Protein AF-A0A9W6NI57-F1 (afdb_monomer_lite)

InterPro domains:
  IPR011990 Tetratricopeptide-like helical domain superfamily [G3DSA:1.25.40.10] (15-117)
  IPR011990 Tetratricopeptide-like helical domain superfamily [SSF48452] (20-102)

Sequence (123 aa):
MRILLILVGALSVAGCNSASLDYHLDNAYEQYNAGNCDKAMLELSQAERRSRSRSYVQPEISLLRGQCLERENLYIDAAQTYQFIIGRYPSSEYAYRARARLDTLQQLGHKVNEPAKVSAAPL

Foldseek 3Di:
DVVVVVVVVVVVVVPPLVVLLVVLQVVLVVCVVVVNLVSSLVSLVSNVVSCPVPPLCVLVSLQSNLVSCVSVVVNLVSLLSLVCSCVVVVPHPSVVVSVVVNVVCVVVVVDHDDDPDDDDDDD

Organism: NCBI:txid1806536

pLDDT: mean 87.98, std 13.47, range [57.66, 98.69]

Structure (mmCIF, N/CA/C/O backbone):
data_AF-A0A9W6NI57-F1
#
_entry.id   AF-A0A9W6NI57-F1
#
loop_
_atom_site.group_PDB
_atom_site.id
_atom_site.type_symbol
_atom_site.label_atom_id
_atom_site.label_alt_id
_atom_site.label_comp_id
_atom_site.label_asym_id
_atom_site.label_entity_id
_atom_site.label_seq_id
_atom_site.pdbx_PDB_ins_code
_atom_site.Cartn_x
_atom_site.Cartn_y
_atom_site.Cartn_z
_atom_site.occupancy
_atom_site.B_iso_or_equiv
_atom_site.auth_seq_id
_atom_site.auth_comp_id
_atom_site.auth_asym_id
_atom_site.auth_atom_id
_atom_site.pdbx_PDB_model_num
ATOM 1 N N . MET A 1 1 ? 26.868 -0.587 -40.022 1.00 59.69 1 MET A N 1
ATOM 2 C CA . MET A 1 1 ? 27.502 -0.404 -38.692 1.00 59.69 1 MET A CA 1
ATOM 3 C C . MET A 1 1 ? 26.919 0.756 -37.880 1.00 59.69 1 MET A C 1
ATOM 5 O O . MET A 1 1 ? 26.592 0.527 -36.727 1.00 59.69 1 MET A O 1
ATOM 9 N N . ARG A 1 2 ? 26.705 1.962 -38.437 1.00 73.00 2 ARG A N 1
ATOM 10 C CA . ARG A 1 2 ? 26.115 3.103 -37.691 1.00 73.00 2 ARG A CA 1
ATOM 11 C C . ARG A 1 2 ? 24.724 2.842 -37.091 1.00 73.00 2 ARG A C 1
ATOM 13 O O . ARG A 1 2 ? 24.496 3.195 -35.946 1.00 73.00 2 ARG A O 1
ATOM 20 N N . ILE A 1 3 ? 23.826 2.184 -37.828 1.00 77.94 3 ILE A N 1
ATOM 21 C CA . ILE A 1 3 ? 22.457 1.894 -37.354 1.00 77.94 3 ILE A CA 1
ATOM 22 C C . ILE A 1 3 ? 22.466 0.915 -36.167 1.00 77.94 3 ILE A C 1
ATOM 24 O O . ILE A 1 3 ? 21.721 1.104 -35.214 1.00 77.94 3 ILE A O 1
ATOM 28 N N . LEU A 1 4 ? 23.367 -0.074 -36.180 1.00 75.38 4 LEU A N 1
ATOM 29 C CA . LEU A 1 4 ? 23.563 -1.016 -35.071 1.00 75.38 4 LEU A CA 1
ATOM 30 C C . LEU A 1 4 ? 24.077 -0.313 -33.807 1.00 75.38 4 LEU A C 1
ATOM 32 O O . LEU A 1 4 ? 23.570 -0.574 -32.724 1.00 75.38 4 LEU A O 1
ATOM 36 N N . LEU A 1 5 ? 25.024 0.620 -33.945 1.00 76.62 5 LEU A N 1
ATOM 37 C CA . LEU A 1 5 ? 25.534 1.407 -32.815 1.00 76.62 5 LEU A CA 1
ATOM 38 C C . LEU A 1 5 ? 24.458 2.319 -32.202 1.00 76.62 5 LEU A C 1
ATOM 40 O O . LEU A 1 5 ? 24.385 2.447 -30.984 1.00 76.62 5 LEU A O 1
ATOM 44 N N . ILE A 1 6 ? 23.592 2.905 -33.034 1.00 79.19 6 ILE A N 1
ATOM 45 C CA . ILE A 1 6 ? 22.471 3.737 -32.572 1.00 79.19 6 ILE A CA 1
ATOM 46 C C . ILE A 1 6 ? 21.410 2.883 -31.857 1.00 79.19 6 ILE A C 1
ATOM 48 O O . ILE A 1 6 ? 20.918 3.282 -30.805 1.00 79.19 6 ILE A O 1
ATOM 52 N N . LEU A 1 7 ? 21.097 1.690 -32.375 1.00 77.94 7 LEU A N 1
ATOM 53 C CA . LEU A 1 7 ? 20.159 0.750 -31.746 1.00 77.94 7 LEU A CA 1
ATOM 54 C C . LEU A 1 7 ? 20.654 0.253 -30.383 1.00 77.94 7 LEU A C 1
ATOM 56 O O . LEU A 1 7 ? 19.886 0.245 -29.424 1.00 77.94 7 LEU A O 1
ATOM 60 N N . VAL A 1 8 ? 21.935 -0.109 -30.276 1.00 75.56 8 VAL A N 1
ATOM 61 C CA . VAL A 1 8 ? 22.538 -0.540 -29.005 1.00 75.56 8 VAL A CA 1
ATOM 62 C C . VAL A 1 8 ? 22.541 0.604 -27.986 1.00 75.56 8 VAL A C 1
ATOM 64 O O . VAL A 1 8 ? 22.133 0.394 -26.847 1.00 75.56 8 VAL A O 1
ATOM 67 N N . GLY A 1 9 ? 22.900 1.824 -28.403 1.00 74.81 9 GLY A N 1
ATOM 68 C CA . GLY A 1 9 ? 22.855 3.007 -27.536 1.00 74.81 9 GLY A CA 1
ATOM 69 C C . GLY A 1 9 ? 21.442 3.353 -27.046 1.00 74.81 9 GLY A C 1
ATOM 70 O O . GLY A 1 9 ? 21.257 3.700 -25.878 1.00 74.81 9 GLY A O 1
ATOM 71 N N . ALA A 1 10 ? 20.427 3.205 -27.902 1.00 68.25 10 ALA A N 1
ATOM 72 C CA . ALA A 1 10 ? 19.033 3.456 -27.534 1.00 68.25 10 ALA A CA 1
ATOM 73 C C . ALA A 1 10 ? 18.491 2.426 -26.522 1.00 68.25 10 ALA A C 1
ATOM 75 O O . ALA A 1 10 ? 17.767 2.794 -25.596 1.00 68.25 10 ALA A O 1
ATOM 76 N N . LEU A 1 11 ? 18.876 1.152 -26.648 1.00 66.19 11 LEU A N 1
ATOM 77 C CA . LEU A 1 11 ? 18.461 0.084 -25.730 1.00 66.19 11 LEU A CA 1
ATOM 78 C C . LEU A 1 11 ? 19.060 0.245 -24.322 1.00 66.19 11 LEU A C 1
ATOM 80 O O . LEU A 1 11 ? 18.380 -0.053 -23.340 1.00 66.19 11 LEU A O 1
ATOM 84 N N . SER A 1 12 ? 20.280 0.782 -24.195 1.00 64.12 12 SER A N 1
ATOM 85 C CA . SER A 1 12 ? 20.907 1.029 -22.885 1.00 64.12 12 SER A CA 1
ATOM 86 C C . SER A 1 12 ? 20.156 2.042 -22.012 1.00 64.12 12 SER A C 1
ATOM 88 O O . SER A 1 12 ? 20.173 1.919 -20.791 1.00 64.12 12 SER A O 1
ATOM 90 N N . VAL A 1 1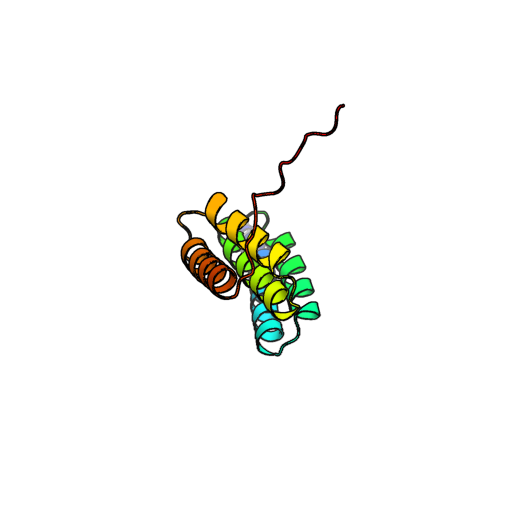3 ? 19.450 3.011 -22.605 1.00 64.38 13 VAL A N 1
ATOM 91 C CA . VAL A 1 13 ? 18.723 4.044 -21.840 1.00 64.38 13 VAL A CA 1
ATOM 92 C C . VAL A 1 13 ? 17.373 3.527 -21.324 1.00 64.38 13 VAL A C 1
ATOM 94 O O . VAL A 1 13 ? 16.910 3.945 -20.263 1.00 64.38 13 VAL A O 1
ATOM 97 N N . ALA A 1 14 ? 16.753 2.567 -22.019 1.00 61.53 14 ALA A N 1
ATOM 98 C CA . ALA A 1 14 ? 15.472 1.987 -21.608 1.00 61.53 14 ALA A CA 1
ATOM 99 C C . ALA A 1 14 ? 15.577 1.109 -20.341 1.00 61.53 14 ALA A C 1
ATOM 101 O O . ALA A 1 14 ? 14.600 0.986 -19.600 1.00 61.53 14 ALA A O 1
ATOM 102 N N . GLY A 1 15 ? 16.753 0.532 -20.062 1.00 59.53 15 GLY A N 1
ATOM 103 C CA . GLY A 1 15 ? 16.982 -0.353 -18.910 1.00 59.53 15 GLY A CA 1
ATOM 104 C C . GLY A 1 15 ? 17.154 0.356 -17.560 1.00 59.53 15 GLY A C 1
ATOM 105 O O . GLY A 1 15 ? 16.924 -0.250 -16.515 1.00 59.53 15 GLY A O 1
ATOM 106 N N . CYS A 1 16 ? 17.508 1.646 -17.544 1.00 65.12 16 CYS A N 1
ATOM 107 C CA . CYS A 1 16 ? 17.777 2.365 -16.290 1.00 65.12 16 CYS A CA 1
ATOM 108 C C . CYS A 1 16 ? 16.526 2.544 -15.412 1.00 65.12 16 CYS A C 1
ATOM 110 O O . CYS A 1 16 ? 16.625 2.612 -14.184 1.00 65.12 16 CYS A O 1
ATOM 112 N N . ASN A 1 17 ? 15.337 2.614 -16.017 1.00 68.06 17 ASN A N 1
ATOM 113 C CA . ASN A 1 17 ? 14.116 2.909 -15.268 1.00 68.06 17 ASN A CA 1
ATOM 114 C C . ASN A 1 17 ? 13.516 1.666 -14.583 1.00 68.06 17 ASN A C 1
ATOM 116 O O . ASN A 1 17 ? 12.926 1.795 -13.518 1.00 68.06 17 ASN A O 1
ATOM 120 N N . SER A 1 18 ? 13.689 0.463 -15.151 1.00 73.50 18 SER A N 1
ATOM 121 C CA . SER A 1 18 ? 13.270 -0.783 -14.487 1.00 73.50 18 SER A CA 1
ATOM 122 C C . SER A 1 18 ? 14.211 -1.169 -13.357 1.00 73.50 18 SER A C 1
ATOM 124 O O . SER A 1 18 ? 13.745 -1.400 -12.252 1.00 73.50 18 SER A O 1
ATOM 126 N N . ALA A 1 19 ? 15.526 -1.125 -13.595 1.00 78.88 19 ALA A N 1
ATOM 127 C CA . ALA A 1 19 ? 16.514 -1.492 -12.581 1.00 78.88 19 ALA A CA 1
ATOM 128 C C . ALA A 1 19 ? 16.405 -0.627 -11.314 1.00 78.88 19 ALA A C 1
ATOM 130 O O . ALA A 1 19 ? 16.577 -1.116 -10.203 1.00 78.88 19 ALA A O 1
ATOM 131 N N . SER A 1 20 ? 16.086 0.663 -11.472 1.00 85.75 20 SER A N 1
ATOM 132 C CA . SER A 1 20 ? 15.882 1.551 -10.325 1.00 85.75 20 SER A CA 1
ATOM 133 C C . SER A 1 20 ? 14.548 1.331 -9.609 1.00 85.75 20 SER A C 1
ATOM 135 O O . SER A 1 20 ? 14.485 1.549 -8.404 1.00 85.75 20 SER A O 1
ATOM 137 N N . LEU A 1 21 ? 13.489 0.904 -10.306 1.00 89.06 21 LEU A N 1
ATOM 138 C CA . LEU A 1 21 ? 12.235 0.505 -9.661 1.00 89.06 21 LEU A CA 1
ATOM 139 C C . LEU A 1 21 ? 12.446 -0.742 -8.806 1.00 89.06 21 LEU A C 1
ATOM 141 O O . LEU A 1 21 ? 12.093 -0.713 -7.630 1.00 89.06 21 LEU A O 1
ATOM 145 N N . ASP A 1 22 ? 13.036 -1.784 -9.395 1.00 91.19 22 ASP A N 1
ATOM 146 C CA . ASP A 1 22 ? 13.240 -3.077 -8.737 1.00 91.19 22 ASP A CA 1
ATOM 147 C C . ASP A 1 22 ? 14.113 -2.895 -7.485 1.00 91.19 22 ASP A C 1
ATOM 149 O O . ASP A 1 22 ? 13.718 -3.301 -6.400 1.00 91.19 22 ASP A O 1
ATOM 153 N N . TYR A 1 23 ? 15.203 -2.122 -7.590 1.00 94.00 23 TYR A N 1
ATOM 154 C CA . TYR A 1 23 ? 16.055 -1.762 -6.449 1.00 94.00 23 TYR A CA 1
ATOM 155 C C . TYR A 1 23 ? 15.282 -1.141 -5.273 1.00 94.00 23 TYR A C 1
ATOM 157 O O . TYR A 1 23 ? 15.467 -1.530 -4.121 1.00 94.00 23 TYR A O 1
ATOM 165 N N . HIS A 1 24 ? 14.427 -0.151 -5.547 1.00 96.69 24 HIS A N 1
ATOM 166 C CA . HIS A 1 24 ? 13.668 0.520 -4.490 1.00 96.69 24 HIS A CA 1
ATOM 167 C C . HIS A 1 24 ? 12.592 -0.397 -3.897 1.00 96.69 24 HIS A C 1
ATOM 169 O O . HIS A 1 24 ? 12.306 -0.315 -2.706 1.00 96.69 24 HIS A O 1
ATOM 175 N N . LEU A 1 25 ? 11.997 -1.277 -4.701 1.00 96.25 25 LEU A N 1
ATOM 176 C CA . LEU A 1 25 ? 11.009 -2.228 -4.210 1.00 96.25 25 LEU A CA 1
ATOM 177 C C . LEU A 1 25 ? 11.654 -3.323 -3.346 1.00 96.25 25 LEU A C 1
ATOM 179 O O . LEU A 1 25 ? 11.148 -3.613 -2.262 1.00 96.25 25 LEU A O 1
ATOM 183 N N . ASP A 1 26 ? 12.802 -3.853 -3.764 1.00 97.38 26 ASP A N 1
ATOM 184 C CA . ASP A 1 26 ? 13.572 -4.838 -3.000 1.00 97.38 26 ASP A CA 1
ATOM 185 C C . ASP A 1 26 ? 14.032 -4.254 -1.659 1.00 97.38 26 ASP A C 1
ATOM 187 O O . ASP A 1 26 ? 13.775 -4.839 -0.604 1.00 97.38 26 ASP A O 1
ATOM 191 N N . ASN A 1 27 ? 14.610 -3.046 -1.663 1.00 98.31 27 ASN A N 1
ATOM 192 C CA . ASN A 1 27 ? 15.013 -2.392 -0.417 1.00 98.31 27 ASN A CA 1
ATOM 193 C C . ASN A 1 27 ? 13.798 -2.076 0.472 1.00 98.31 27 ASN A C 1
ATOM 195 O O . ASN A 1 27 ? 13.882 -2.191 1.692 1.00 98.31 27 ASN A O 1
ATOM 199 N N . ALA A 1 28 ? 12.636 -1.733 -0.097 1.00 98.44 28 ALA A N 1
ATOM 200 C CA . ALA A 1 28 ? 11.421 -1.563 0.699 1.00 98.44 28 ALA A CA 1
ATOM 201 C C . ALA A 1 28 ? 11.043 -2.847 1.457 1.00 98.44 28 ALA A C 1
ATOM 203 O O . ALA A 1 28 ? 10.726 -2.777 2.648 1.00 98.44 28 ALA A O 1
ATOM 204 N N . TYR A 1 29 ? 11.121 -4.011 0.805 1.00 98.38 29 TYR A N 1
ATOM 205 C CA . TYR A 1 29 ? 10.902 -5.301 1.460 1.00 98.38 29 TYR A CA 1
ATOM 206 C C . TYR A 1 29 ? 11.961 -5.605 2.517 1.00 98.38 29 TYR A C 1
ATOM 208 O O . TYR A 1 29 ? 11.608 -6.046 3.610 1.00 98.38 29 TYR A O 1
ATOM 216 N N . GLU A 1 30 ? 13.240 -5.342 2.244 1.00 98.56 30 GLU A N 1
ATOM 217 C CA . GLU A 1 30 ? 14.311 -5.514 3.231 1.00 98.56 30 GLU A CA 1
ATOM 218 C C . GLU A 1 30 ? 14.064 -4.667 4.486 1.00 98.56 30 GLU A C 1
ATOM 220 O O . GLU A 1 30 ? 14.104 -5.183 5.606 1.00 98.56 30 GLU A O 1
ATOM 225 N N . GLN A 1 31 ? 13.734 -3.383 4.316 1.00 98.69 31 GLN A N 1
ATOM 226 C CA . GLN A 1 31 ? 13.440 -2.487 5.435 1.00 98.69 31 GLN A CA 1
ATOM 227 C C . GLN A 1 31 ? 12.172 -2.904 6.185 1.00 98.69 31 GLN A C 1
ATOM 229 O O . GLN A 1 31 ? 12.162 -2.894 7.418 1.00 98.69 31 GLN A O 1
ATOM 234 N N . TYR A 1 32 ? 11.125 -3.327 5.471 1.00 98.56 32 TYR A N 1
ATOM 235 C CA . TYR A 1 32 ? 9.928 -3.886 6.092 1.00 98.56 32 TYR A CA 1
ATOM 236 C C . TYR A 1 32 ? 10.263 -5.137 6.909 1.00 98.56 32 TYR A C 1
ATOM 238 O O . TYR A 1 32 ? 9.859 -5.241 8.064 1.00 98.56 32 TYR A O 1
ATOM 246 N N . ASN A 1 33 ? 11.042 -6.073 6.376 1.00 98.25 33 ASN A N 1
ATOM 247 C CA . ASN A 1 33 ? 11.436 -7.279 7.106 1.00 98.25 33 ASN A CA 1
ATOM 248 C C . ASN A 1 33 ? 12.295 -6.949 8.337 1.00 98.25 33 ASN A C 1
ATOM 250 O O . ASN A 1 33 ? 12.173 -7.611 9.365 1.00 98.25 33 ASN A O 1
ATOM 254 N N . ALA A 1 34 ? 13.093 -5.882 8.268 1.00 98.19 34 ALA A N 1
ATOM 255 C CA . ALA A 1 34 ? 13.904 -5.388 9.377 1.00 98.19 34 ALA A CA 1
ATOM 256 C C . ALA A 1 34 ? 13.119 -4.614 10.456 1.00 98.19 34 ALA A C 1
ATOM 258 O O . ALA A 1 34 ? 13.716 -4.200 11.446 1.00 98.19 34 ALA A O 1
ATOM 259 N N . GLY A 1 35 ? 11.812 -4.380 10.290 1.00 97.81 35 GLY A N 1
ATOM 260 C CA . GLY A 1 35 ? 11.031 -3.586 11.250 1.00 97.81 35 GLY A CA 1
ATOM 261 C C . GLY A 1 35 ? 10.940 -2.091 10.930 1.00 97.81 35 GLY A C 1
ATOM 262 O O . GLY A 1 35 ? 10.165 -1.387 11.569 1.00 97.81 35 GLY A O 1
ATOM 263 N N . ASN A 1 36 ? 11.684 -1.602 9.937 1.00 98.31 36 ASN A N 1
ATOM 264 C CA . ASN A 1 36 ? 11.900 -0.176 9.688 1.00 98.31 36 ASN A CA 1
ATOM 265 C C . ASN A 1 36 ? 10.863 0.399 8.713 1.00 98.31 36 ASN A C 1
ATOM 267 O O . ASN A 1 36 ? 11.175 0.673 7.549 1.00 98.31 36 ASN A O 1
ATOM 271 N N . CYS A 1 37 ? 9.633 0.601 9.184 1.00 98.38 37 CYS A N 1
ATOM 272 C CA . CYS A 1 37 ? 8.539 1.107 8.352 1.00 98.38 37 CYS A CA 1
ATOM 273 C C . CYS A 1 37 ? 8.801 2.512 7.779 1.00 98.38 37 CYS A C 1
ATOM 275 O O . CYS A 1 37 ? 8.524 2.719 6.600 1.00 98.38 37 CYS A O 1
ATOM 277 N N . ASP A 1 38 ? 9.472 3.410 8.508 1.00 97.75 38 ASP A N 1
ATOM 278 C CA . ASP A 1 38 ? 9.879 4.730 7.991 1.00 97.75 38 ASP A CA 1
ATOM 279 C C . ASP A 1 38 ? 10.725 4.630 6.711 1.00 97.75 38 ASP A C 1
ATOM 281 O O . ASP A 1 38 ? 10.471 5.295 5.701 1.00 97.75 38 ASP A O 1
ATOM 285 N N . LYS A 1 39 ? 11.740 3.756 6.733 1.00 98.31 39 LYS A N 1
ATOM 286 C CA . LYS A 1 39 ? 12.626 3.546 5.583 1.00 98.31 39 LYS A CA 1
ATOM 287 C C . LYS A 1 39 ? 11.903 2.805 4.466 1.00 98.31 39 LYS A C 1
ATOM 289 O O . LYS A 1 39 ? 12.031 3.199 3.312 1.00 98.31 39 LYS A O 1
ATOM 294 N N . ALA A 1 40 ? 11.100 1.792 4.796 1.00 98.56 40 ALA A N 1
ATOM 295 C CA . ALA A 1 40 ? 10.288 1.086 3.809 1.00 98.56 40 ALA A CA 1
ATOM 296 C C . ALA A 1 40 ? 9.346 2.051 3.069 1.00 98.56 40 ALA A C 1
ATOM 298 O O . ALA A 1 40 ? 9.263 2.023 1.846 1.00 98.56 40 ALA A O 1
ATOM 299 N N . MET A 1 41 ? 8.699 2.975 3.783 1.00 97.88 41 MET A N 1
ATOM 300 C CA . MET A 1 41 ? 7.807 3.982 3.201 1.00 97.88 41 MET A CA 1
ATOM 301 C C . MET A 1 41 ? 8.538 4.969 2.285 1.00 97.88 41 MET A C 1
ATOM 303 O O . MET A 1 41 ? 7.990 5.375 1.249 1.00 97.88 41 MET A O 1
ATOM 307 N N . LEU A 1 42 ? 9.777 5.339 2.625 1.00 98.00 42 LEU A N 1
ATOM 308 C CA . LEU A 1 42 ? 10.631 6.155 1.763 1.00 98.00 42 LEU A CA 1
ATOM 309 C C . LEU A 1 42 ? 10.963 5.425 0.454 1.00 98.00 42 LEU A C 1
ATOM 311 O O . LEU A 1 42 ? 10.795 5.997 -0.626 1.00 98.00 42 LEU A O 1
ATOM 315 N N . GLU A 1 43 ? 11.382 4.166 0.548 1.00 98.25 43 GLU A N 1
ATOM 316 C CA . GLU A 1 43 ? 11.711 3.325 -0.606 1.00 98.25 43 GLU A CA 1
ATOM 317 C C . GLU A 1 43 ? 10.485 3.063 -1.493 1.00 98.25 43 GLU A C 1
ATOM 319 O O . GLU A 1 43 ? 10.533 3.279 -2.705 1.00 98.25 43 GLU A O 1
ATOM 324 N N . LEU A 1 44 ? 9.328 2.763 -0.895 1.00 97.44 44 LEU A N 1
ATOM 325 C CA . LEU A 1 44 ? 8.054 2.638 -1.610 1.00 97.44 44 LEU A CA 1
ATOM 326 C C . LEU A 1 44 ? 7.685 3.916 -2.364 1.00 97.44 44 LEU A C 1
ATOM 328 O O . LEU A 1 44 ? 7.231 3.861 -3.504 1.00 97.44 44 LEU A O 1
ATOM 332 N N . SER A 1 45 ? 7.924 5.086 -1.769 1.00 95.50 45 SER A N 1
ATOM 333 C CA . SER A 1 45 ? 7.675 6.370 -2.434 1.00 95.50 45 SER A CA 1
ATOM 334 C C . SER A 1 45 ? 8.606 6.592 -3.633 1.00 95.50 45 SER A C 1
ATOM 336 O O . SER A 1 45 ? 8.222 7.234 -4.616 1.00 95.50 45 SER A O 1
ATOM 338 N N . GLN A 1 46 ? 9.834 6.068 -3.580 1.00 95.62 46 GLN A N 1
ATOM 339 C CA . GLN A 1 46 ? 10.767 6.092 -4.706 1.00 95.62 46 GLN A CA 1
ATOM 340 C C . GLN A 1 46 ? 10.362 5.114 -5.814 1.00 95.62 46 GLN A C 1
ATOM 342 O O . GLN A 1 46 ? 10.421 5.492 -6.992 1.00 95.62 46 GLN A O 1
ATOM 347 N N . ALA A 1 47 ? 9.931 3.904 -5.450 1.00 94.75 47 ALA A N 1
ATOM 348 C CA . ALA A 1 47 ? 9.418 2.900 -6.377 1.00 94.75 47 ALA A CA 1
ATOM 349 C C . ALA A 1 47 ? 8.156 3.409 -7.093 1.00 94.75 47 ALA A C 1
ATOM 351 O O . ALA A 1 47 ? 8.085 3.392 -8.321 1.00 94.75 47 ALA A O 1
ATOM 352 N N . GLU A 1 48 ? 7.210 3.990 -6.351 1.00 92.94 48 GLU A N 1
ATOM 353 C CA . GLU A 1 48 ? 5.954 4.525 -6.883 1.00 92.94 48 GLU A CA 1
ATOM 354 C C . GLU A 1 48 ? 6.190 5.603 -7.950 1.00 92.94 48 GLU A C 1
ATOM 356 O O . GLU A 1 48 ? 5.630 5.535 -9.048 1.00 92.94 48 GLU A O 1
ATOM 361 N N . ARG A 1 49 ? 7.105 6.551 -7.694 1.00 90.44 49 ARG A N 1
ATOM 362 C CA . ARG A 1 49 ? 7.484 7.587 -8.674 1.00 90.44 49 ARG A CA 1
ATOM 363 C C . ARG A 1 49 ? 8.010 7.007 -9.988 1.00 90.44 49 ARG A C 1
ATOM 365 O O . ARG A 1 49 ? 7.748 7.583 -11.044 1.00 90.44 49 ARG A O 1
ATOM 372 N N . ARG A 1 50 ? 8.728 5.885 -9.927 1.00 86.88 50 ARG A N 1
ATOM 373 C CA . ARG A 1 50 ? 9.319 5.200 -11.090 1.00 86.88 50 ARG A CA 1
ATOM 374 C C . ARG A 1 50 ? 8.344 4.228 -11.757 1.00 86.88 50 ARG A C 1
ATOM 376 O O . ARG A 1 50 ? 8.464 3.961 -12.948 1.00 86.88 50 ARG A O 1
ATOM 383 N N . SER A 1 51 ? 7.324 3.777 -11.027 1.00 83.06 51 SER A N 1
ATOM 384 C CA . SER A 1 51 ? 6.284 2.855 -11.497 1.00 83.06 51 SER A CA 1
ATOM 385 C C . SER A 1 51 ? 5.169 3.513 -12.317 1.00 83.06 51 SER A C 1
ATOM 387 O O . SER A 1 51 ? 4.250 2.824 -12.750 1.00 83.06 51 SER A O 1
ATOM 389 N N . ARG A 1 52 ? 5.223 4.829 -12.579 1.00 77.12 52 ARG A N 1
ATOM 390 C CA . ARG A 1 52 ? 4.130 5.577 -13.239 1.00 77.12 52 ARG A CA 1
ATOM 391 C C . ARG A 1 52 ? 3.670 4.992 -14.582 1.00 77.12 52 ARG A C 1
ATOM 393 O O . ARG A 1 52 ? 2.503 5.133 -14.926 1.00 77.12 52 ARG A O 1
ATOM 400 N N . SER A 1 53 ? 4.551 4.326 -15.331 1.00 72.44 53 SER A N 1
ATOM 401 C CA . SER A 1 53 ? 4.207 3.631 -16.585 1.00 72.44 53 SER A CA 1
ATOM 402 C C . SER A 1 53 ? 3.819 2.154 -16.405 1.00 72.44 53 SER A C 1
ATOM 404 O O . SER A 1 53 ? 3.436 1.495 -17.368 1.00 72.44 53 SER A O 1
ATOM 406 N N . ARG A 1 54 ? 3.907 1.617 -15.183 1.00 81.06 54 ARG A N 1
ATOM 407 C CA . ARG A 1 54 ? 3.747 0.203 -14.816 1.00 81.06 54 ARG A CA 1
ATOM 408 C C . ARG A 1 54 ?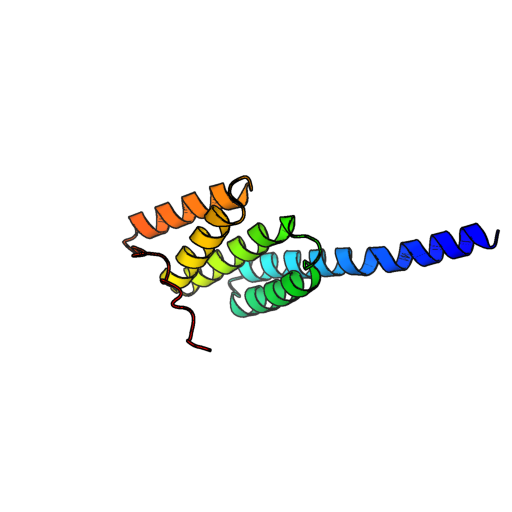 2.677 0.043 -13.741 1.00 81.06 54 ARG A C 1
ATOM 410 O O . ARG A 1 54 ? 2.951 -0.313 -12.598 1.00 81.06 54 ARG A O 1
ATOM 417 N N . SER A 1 55 ? 1.423 0.252 -14.137 1.00 80.75 55 SER A N 1
ATOM 418 C CA . SER A 1 55 ? 0.276 0.153 -13.223 1.00 80.75 55 SER A CA 1
ATOM 419 C C . SER A 1 55 ? 0.134 -1.216 -12.539 1.00 80.75 55 SER A C 1
ATOM 421 O O . SER A 1 55 ? -0.552 -1.297 -11.525 1.00 80.75 55 SER A O 1
ATOM 423 N N . TYR A 1 56 ? 0.748 -2.278 -13.071 1.00 87.25 56 TYR A N 1
ATOM 424 C CA . TYR A 1 56 ? 0.676 -3.624 -12.499 1.00 87.25 56 TYR A CA 1
ATOM 425 C C . TYR A 1 56 ? 1.490 -3.791 -11.202 1.00 87.25 56 TYR A C 1
ATOM 427 O O . TYR A 1 56 ? 1.185 -4.697 -10.435 1.00 87.25 56 TYR A O 1
ATOM 435 N N . VAL A 1 57 ? 2.478 -2.922 -10.935 1.00 93.25 57 VAL A N 1
ATOM 436 C CA . VAL A 1 57 ? 3.303 -2.951 -9.704 1.00 93.25 57 VAL A CA 1
ATOM 437 C C . VAL A 1 57 ? 2.639 -2.183 -8.556 1.00 93.25 57 VAL A C 1
ATOM 439 O O . VAL A 1 57 ? 2.836 -2.491 -7.386 1.00 93.25 57 VAL A O 1
ATOM 442 N N . GLN A 1 58 ? 1.791 -1.200 -8.866 1.00 95.38 58 GLN A N 1
ATOM 443 C CA . GLN A 1 58 ? 1.093 -0.405 -7.852 1.00 95.38 58 GLN A CA 1
ATOM 444 C C . GLN A 1 58 ? 0.350 -1.205 -6.765 1.00 95.38 58 GLN A C 1
ATOM 446 O O . GLN A 1 58 ? 0.425 -0.786 -5.607 1.00 95.38 58 GLN A O 1
ATOM 451 N N . PRO A 1 59 ? -0.360 -2.316 -7.050 1.00 97.06 59 PRO A N 1
ATOM 452 C CA . PRO A 1 59 ? -0.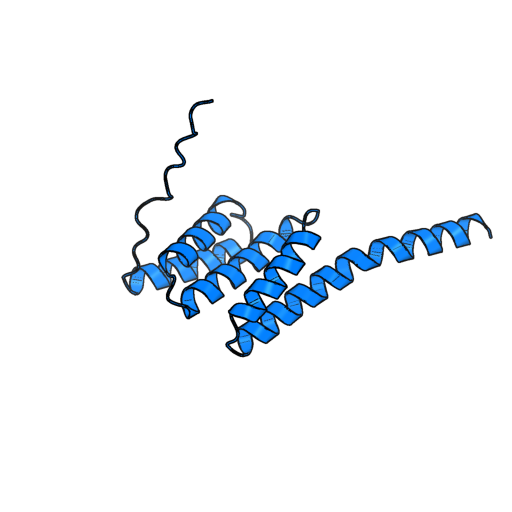995 -3.092 -5.988 1.00 97.06 59 PRO A CA 1
ATOM 453 C C . PRO A 1 59 ? 0.004 -3.722 -5.000 1.00 97.06 59 PRO A C 1
ATOM 455 O O . PRO A 1 59 ? -0.324 -3.839 -3.823 1.00 97.06 59 PRO A O 1
ATOM 458 N N . GLU A 1 60 ? 1.222 -4.057 -5.435 1.00 97.56 60 GLU A N 1
ATOM 459 C CA . GLU A 1 60 ? 2.296 -4.541 -4.559 1.00 97.56 60 GLU A CA 1
ATOM 460 C C . GLU A 1 60 ? 2.797 -3.451 -3.614 1.00 97.56 60 GLU A C 1
ATOM 462 O O . GLU A 1 60 ? 2.799 -3.626 -2.395 1.00 97.56 60 GLU A O 1
ATOM 467 N N . ILE A 1 61 ? 3.144 -2.295 -4.187 1.00 97.69 61 ILE A N 1
ATOM 468 C CA . ILE A 1 61 ? 3.580 -1.105 -3.447 1.00 97.69 61 ILE A CA 1
ATOM 469 C C . ILE A 1 61 ? 2.519 -0.719 -2.412 1.00 97.69 61 ILE A C 1
ATOM 471 O O . ILE A 1 61 ? 2.833 -0.447 -1.253 1.00 97.69 61 ILE A O 1
ATOM 475 N N . SER A 1 62 ? 1.249 -0.731 -2.823 1.00 97.81 62 SER A N 1
ATOM 476 C CA . SER A 1 62 ? 0.119 -0.417 -1.949 1.00 97.81 62 SER A CA 1
ATOM 477 C C . SER A 1 62 ? -0.046 -1.456 -0.838 1.00 97.81 62 SER A C 1
ATOM 479 O O . SER A 1 62 ? -0.320 -1.081 0.299 1.00 97.81 62 SER A O 1
ATOM 481 N N . LEU A 1 63 ? 0.135 -2.752 -1.125 1.00 98.56 63 LEU A N 1
ATOM 482 C CA . LEU A 1 63 ? 0.015 -3.795 -0.105 1.00 98.56 63 LEU A CA 1
ATOM 483 C C . LEU A 1 63 ? 1.088 -3.620 0.973 1.00 98.56 63 LEU A C 1
ATOM 485 O O . LEU A 1 63 ? 0.747 -3.595 2.155 1.00 98.56 63 LEU A O 1
ATOM 489 N N . LEU A 1 64 ? 2.354 -3.448 0.578 1.00 98.62 64 LEU A N 1
ATOM 490 C CA . LEU A 1 64 ? 3.454 -3.275 1.530 1.00 98.62 64 LEU A CA 1
ATOM 491 C C . LEU A 1 64 ? 3.288 -1.986 2.351 1.00 98.62 64 LEU A C 1
ATOM 493 O O . LEU A 1 64 ? 3.517 -1.987 3.560 1.00 98.62 64 LEU A O 1
ATOM 497 N N . ARG A 1 65 ? 2.788 -0.909 1.726 1.00 98.56 65 ARG A N 1
ATOM 498 C CA . ARG A 1 65 ? 2.398 0.332 2.415 1.00 98.56 65 ARG A CA 1
ATOM 499 C C . ARG A 1 65 ? 1.343 0.067 3.494 1.00 98.56 65 ARG A C 1
ATOM 501 O O . ARG A 1 65 ? 1.523 0.491 4.631 1.00 98.56 65 ARG A O 1
ATOM 508 N N . GLY A 1 66 ? 0.281 -0.668 3.159 1.00 98.25 66 GLY A N 1
ATOM 509 C CA . GLY A 1 66 ? -0.747 -1.079 4.119 1.00 98.25 66 GLY A CA 1
ATOM 510 C C . GLY A 1 66 ? -0.175 -1.891 5.284 1.00 98.25 66 GLY A C 1
ATOM 511 O O . GLY A 1 66 ? -0.513 -1.641 6.436 1.00 98.25 66 GLY A O 1
ATOM 512 N N . GLN A 1 67 ? 0.758 -2.804 5.009 1.00 98.44 67 GLN A N 1
ATOM 513 C CA . GLN A 1 67 ? 1.392 -3.625 6.042 1.00 98.44 67 GLN A CA 1
ATOM 514 C C . GLN A 1 67 ? 2.293 -2.815 6.986 1.00 98.44 67 GLN A C 1
ATOM 516 O O . GLN A 1 67 ? 2.376 -3.150 8.170 1.00 98.44 67 GLN A O 1
ATOM 521 N N . CYS A 1 68 ? 2.960 -1.764 6.495 1.0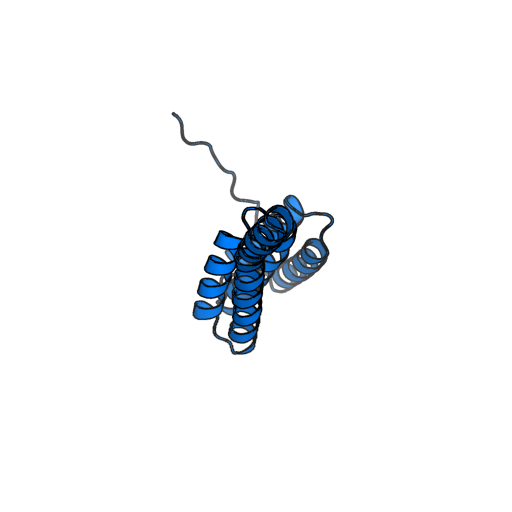0 98.56 68 CYS A N 1
ATOM 522 C CA . CYS A 1 68 ? 3.662 -0.806 7.354 1.00 98.56 68 CYS A CA 1
ATOM 523 C C . CYS A 1 68 ? 2.684 -0.076 8.280 1.00 98.56 68 CYS A C 1
ATOM 525 O O . CYS A 1 68 ? 2.898 -0.056 9.489 1.00 98.56 68 CYS A O 1
ATOM 527 N N . LEU A 1 69 ? 1.578 0.436 7.728 1.00 98.12 69 LEU A N 1
ATOM 528 C CA . LEU A 1 69 ? 0.540 1.124 8.501 1.00 98.12 69 LEU A CA 1
ATOM 529 C C . LEU A 1 69 ? -0.031 0.223 9.607 1.00 98.12 69 LEU A C 1
ATOM 531 O O . LEU A 1 69 ? -0.189 0.665 10.741 1.00 98.12 69 LEU A O 1
ATOM 535 N N . GLU A 1 70 ? -0.273 -1.062 9.326 1.00 97.12 70 GLU A N 1
ATOM 536 C CA . GLU A 1 70 ? -0.695 -2.014 10.362 1.00 97.12 70 GLU A CA 1
ATOM 537 C C . GLU A 1 70 ? 0.331 -2.157 11.490 1.00 97.12 70 GLU A C 1
ATOM 539 O O . GLU A 1 70 ? -0.045 -2.190 12.660 1.00 97.12 70 GLU A O 1
ATOM 544 N N . ARG A 1 71 ? 1.627 -2.225 11.162 1.00 97.12 71 ARG A N 1
ATOM 545 C CA . ARG A 1 71 ? 2.692 -2.351 12.168 1.00 97.12 71 ARG A CA 1
ATOM 546 C C . ARG A 1 71 ? 2.808 -1.109 13.051 1.00 97.12 71 ARG A C 1
ATOM 548 O O . ARG A 1 71 ? 3.147 -1.219 14.226 1.00 97.12 71 ARG A O 1
ATOM 555 N N . GLU A 1 72 ? 2.489 0.050 12.495 1.00 97.06 72 GLU A N 1
ATOM 556 C CA . GLU A 1 72 ? 2.441 1.331 13.199 1.00 97.06 72 GLU A CA 1
ATOM 557 C C . GLU A 1 72 ? 1.118 1.548 13.958 1.00 97.06 72 GLU A C 1
ATOM 559 O O . GLU A 1 72 ? 0.936 2.584 14.591 1.00 97.06 72 GLU A O 1
ATOM 564 N N . ASN A 1 73 ? 0.212 0.560 13.967 1.00 96.19 73 ASN A N 1
ATOM 565 C CA . ASN A 1 73 ? -1.134 0.628 14.554 1.00 96.19 73 ASN A CA 1
ATOM 566 C C . ASN A 1 73 ? -2.084 1.629 13.866 1.00 96.19 73 ASN A C 1
ATOM 568 O O . ASN A 1 73 ? -3.124 1.996 14.419 1.00 96.19 73 ASN A O 1
ATOM 572 N N . LEU A 1 74 ? -1.777 2.039 12.635 1.00 96.31 74 LEU A N 1
ATOM 573 C CA . LEU A 1 74 ? -2.608 2.901 11.792 1.00 96.31 74 LEU A CA 1
ATOM 574 C C . LEU A 1 74 ? -3.626 2.057 11.009 1.00 96.31 74 LEU A C 1
ATOM 576 O O . LEU A 1 74 ? -3.655 2.016 9.779 1.00 96.31 74 LEU A O 1
ATOM 580 N N . TYR A 1 75 ? -4.467 1.328 11.745 1.00 95.62 75 TYR A N 1
ATOM 581 C CA . TYR A 1 75 ? -5.329 0.281 11.188 1.00 95.62 75 TYR A CA 1
ATOM 582 C C . TYR A 1 75 ? -6.391 0.792 10.207 1.00 95.62 75 TYR A C 1
ATOM 584 O O . TYR A 1 75 ? -6.741 0.089 9.258 1.00 95.62 75 TYR A O 1
ATOM 592 N N . ILE A 1 76 ? -6.899 2.011 10.412 1.00 93.19 76 ILE A N 1
ATOM 593 C CA . ILE A 1 76 ? -7.897 2.611 9.516 1.00 93.19 76 ILE A CA 1
ATOM 594 C C . ILE A 1 76 ? -7.264 2.940 8.161 1.00 93.19 76 ILE A C 1
ATOM 596 O O . ILE A 1 76 ? -7.820 2.570 7.127 1.00 93.19 76 ILE A O 1
ATOM 600 N N . ASP A 1 77 ? -6.075 3.543 8.165 1.00 95.06 77 ASP A N 1
ATOM 601 C CA . ASP A 1 77 ? -5.337 3.880 6.944 1.00 95.06 77 ASP A CA 1
ATOM 602 C C . ASP A 1 77 ? -4.890 2.614 6.198 1.00 95.06 77 ASP A C 1
ATOM 604 O O . ASP A 1 77 ? -5.000 2.524 4.970 1.00 95.06 77 ASP A O 1
ATOM 608 N N . ALA A 1 78 ? -4.447 1.589 6.937 1.00 97.56 78 ALA A N 1
ATOM 609 C CA . ALA A 1 78 ? -4.108 0.287 6.369 1.00 97.56 78 ALA A CA 1
ATOM 610 C C . ALA A 1 78 ? -5.303 -0.337 5.637 1.00 97.56 78 ALA A C 1
ATOM 612 O O . ALA A 1 78 ? -5.208 -0.747 4.480 1.00 97.56 78 ALA A O 1
ATOM 613 N N . ALA A 1 79 ? -6.464 -0.361 6.283 1.00 96.56 79 ALA A N 1
ATOM 614 C CA . ALA A 1 79 ? -7.667 -0.920 5.695 1.00 96.56 79 ALA A CA 1
ATOM 615 C C . ALA A 1 79 ? -8.205 -0.106 4.511 1.00 96.56 79 ALA A C 1
ATOM 617 O O . ALA A 1 79 ? -8.661 -0.703 3.536 1.00 96.56 79 ALA A O 1
ATOM 618 N N . GLN A 1 80 ? -8.114 1.227 4.540 1.00 95.38 80 GLN A N 1
ATOM 619 C CA . GLN A 1 80 ? -8.408 2.057 3.366 1.00 95.38 80 GLN A CA 1
ATOM 620 C C . GLN A 1 80 ? -7.472 1.718 2.200 1.00 95.38 80 GLN A C 1
ATOM 622 O O . GLN A 1 80 ? -7.922 1.578 1.061 1.00 95.38 80 GLN A O 1
ATOM 627 N N . THR A 1 81 ? -6.188 1.496 2.486 1.00 97.19 81 THR A N 1
ATOM 628 C CA . THR A 1 81 ? -5.207 1.050 1.489 1.00 97.19 81 THR A CA 1
ATOM 629 C C . THR A 1 81 ? -5.601 -0.306 0.894 1.00 97.19 81 THR A C 1
ATOM 631 O O . THR A 1 81 ? -5.574 -0.486 -0.323 1.00 97.19 81 THR A O 1
ATOM 634 N N . TYR A 1 82 ? -6.061 -1.253 1.714 1.00 97.88 82 TYR A N 1
ATOM 635 C CA . TYR A 1 82 ? -6.545 -2.551 1.234 1.00 97.88 82 TYR A CA 1
ATOM 636 C C . TYR A 1 82 ? -7.822 -2.452 0.403 1.00 97.88 82 TYR A C 1
ATOM 638 O O . TYR A 1 82 ? -7.921 -3.092 -0.646 1.00 97.88 82 TYR A O 1
ATOM 646 N N . GLN A 1 83 ? -8.773 -1.611 0.808 1.00 96.62 83 GLN A N 1
ATOM 647 C CA . GLN A 1 83 ? -9.975 -1.334 0.022 1.00 96.62 83 GLN A CA 1
ATOM 648 C C . GLN A 1 83 ? -9.629 -0.713 -1.335 1.00 96.62 83 GLN A C 1
ATOM 650 O O . GLN A 1 83 ? -10.199 -1.116 -2.350 1.00 96.62 83 GLN A O 1
ATOM 655 N N . PHE A 1 84 ? -8.659 0.205 -1.377 1.00 96.19 84 PHE A N 1
ATOM 656 C CA . PHE A 1 84 ? -8.145 0.761 -2.626 1.00 96.19 84 PHE A CA 1
ATOM 657 C C . PHE A 1 84 ? -7.601 -0.335 -3.551 1.00 96.19 84 PHE A C 1
ATOM 659 O O . PHE A 1 84 ? -7.966 -0.365 -4.726 1.00 96.19 84 PHE A O 1
ATOM 666 N N . ILE A 1 85 ? -6.794 -1.272 -3.038 1.00 97.50 85 ILE A N 1
ATOM 667 C CA . ILE A 1 85 ? -6.255 -2.380 -3.845 1.00 97.50 85 ILE A CA 1
ATOM 668 C C . ILE A 1 85 ? -7.388 -3.243 -4.406 1.00 97.50 85 ILE A C 1
ATOM 670 O O . ILE A 1 85 ? -7.400 -3.539 -5.600 1.00 97.50 85 ILE A O 1
ATOM 674 N N . ILE A 1 86 ? -8.359 -3.610 -3.565 1.00 97.38 86 ILE A N 1
ATOM 675 C CA . ILE A 1 86 ? -9.501 -4.443 -3.963 1.00 97.38 86 ILE A CA 1
ATOM 676 C C . ILE A 1 86 ? -10.349 -3.742 -5.031 1.00 97.38 86 ILE A C 1
ATOM 678 O O . ILE A 1 86 ? -10.749 -4.377 -6.004 1.00 97.38 86 ILE A O 1
ATOM 682 N N . GLY A 1 87 ? -10.619 -2.445 -4.867 1.00 96.44 87 GLY A N 1
ATOM 683 C CA . GLY A 1 87 ? -11.438 -1.679 -5.804 1.00 96.44 87 GLY A CA 1
ATOM 684 C C . GLY A 1 87 ? -10.722 -1.368 -7.118 1.00 96.44 87 GLY A C 1
ATOM 685 O O . GLY A 1 87 ? -11.331 -1.426 -8.186 1.00 96.44 87 GLY A O 1
ATOM 686 N N . ARG A 1 88 ? -9.425 -1.042 -7.064 1.00 96.00 88 ARG A N 1
ATOM 687 C CA . ARG A 1 88 ? -8.661 -0.589 -8.234 1.00 96.00 88 ARG A CA 1
ATOM 688 C C . ARG A 1 88 ? -8.013 -1.727 -9.018 1.00 96.00 88 ARG A C 1
ATOM 690 O O . ARG A 1 88 ? -7.905 -1.618 -10.238 1.00 96.00 88 ARG A O 1
ATOM 697 N N . TYR A 1 89 ? -7.606 -2.799 -8.340 1.00 96.19 89 TYR A N 1
ATOM 698 C CA . TYR A 1 89 ? -6.870 -3.929 -8.916 1.00 96.19 89 TYR A CA 1
ATOM 699 C C . TYR A 1 89 ? -7.530 -5.281 -8.583 1.00 96.19 89 TYR A C 1
ATOM 701 O O . TYR A 1 89 ? -6.846 -6.188 -8.104 1.00 96.19 89 TYR A O 1
ATOM 709 N N . PRO A 1 90 ? -8.840 -5.464 -8.842 1.00 96.56 90 PRO A N 1
ATOM 710 C CA . PRO A 1 90 ? -9.627 -6.585 -8.315 1.00 96.56 90 PRO A CA 1
ATOM 711 C C . PRO A 1 90 ? -9.149 -7.976 -8.755 1.00 96.56 90 PRO A C 1
ATOM 713 O O . PRO A 1 90 ? -9.372 -8.948 -8.040 1.00 96.56 90 PRO A O 1
ATOM 716 N N . SER A 1 91 ? -8.502 -8.081 -9.919 1.00 95.81 91 SER A N 1
ATOM 717 C CA . SER A 1 91 ? -7.963 -9.335 -10.462 1.00 95.81 91 SER A CA 1
ATOM 718 C C . SER A 1 91 ? -6.498 -9.588 -10.092 1.00 95.81 91 SER A C 1
ATOM 720 O O . SER A 1 91 ? -5.927 -10.584 -10.530 1.00 95.81 91 SER A O 1
ATOM 722 N N . SER A 1 92 ? -5.859 -8.679 -9.350 1.00 96.38 92 SER A N 1
ATOM 723 C CA . SER A 1 92 ? -4.472 -8.857 -8.916 1.00 96.38 92 SER A CA 1
ATOM 724 C C . SER A 1 92 ? -4.382 -9.852 -7.760 1.00 96.38 92 SER A C 1
ATOM 726 O O . SER A 1 92 ? -5.267 -9.915 -6.907 1.00 96.38 92 SER A O 1
ATOM 728 N N . GLU A 1 93 ? -3.273 -10.585 -7.680 1.00 97.56 93 GLU A N 1
ATOM 729 C CA . GLU A 1 93 ? -2.966 -11.434 -6.522 1.00 97.56 93 GLU A CA 1
ATOM 730 C C . GLU A 1 93 ? -3.006 -10.630 -5.206 1.00 97.56 93 GLU A C 1
ATOM 732 O O . GLU A 1 93 ? -3.514 -11.080 -4.177 1.00 97.56 93 GLU A O 1
ATOM 737 N N . TYR A 1 94 ? -2.541 -9.384 -5.254 1.00 98.25 94 TYR A N 1
ATOM 738 C CA . TYR A 1 94 ? -2.542 -8.474 -4.116 1.00 98.25 94 TYR A CA 1
ATOM 739 C C . TYR A 1 94 ? -3.950 -8.090 -3.651 1.00 98.25 94 TYR A C 1
ATOM 741 O O . TYR A 1 94 ? -4.115 -7.818 -2.469 1.00 98.25 94 TYR A O 1
ATOM 749 N N . ALA A 1 95 ? -4.976 -8.108 -4.510 1.00 98.19 95 ALA A N 1
ATOM 750 C CA . ALA A 1 95 ? -6.357 -7.908 -4.063 1.00 98.19 95 ALA A CA 1
ATOM 751 C C . ALA A 1 95 ? -6.859 -9.078 -3.209 1.00 98.19 95 ALA A C 1
ATOM 753 O O . ALA A 1 95 ? -7.570 -8.858 -2.228 1.00 98.19 95 ALA A O 1
ATOM 754 N N . TYR A 1 96 ? -6.449 -10.309 -3.527 1.00 98.25 96 TYR A N 1
ATOM 755 C CA . TYR A 1 96 ? -6.701 -11.464 -2.664 1.00 98.25 96 TYR A CA 1
ATOM 756 C C . TYR A 1 96 ? -5.970 -11.318 -1.320 1.00 98.25 96 TYR A C 1
ATOM 758 O O . TYR A 1 96 ? -6.592 -11.452 -0.265 1.00 98.25 96 TYR A O 1
ATOM 766 N N . ARG A 1 97 ? -4.680 -10.952 -1.343 1.00 98.50 97 ARG A N 1
ATOM 767 C CA . ARG A 1 97 ? -3.891 -10.715 -0.118 1.00 98.50 97 ARG A CA 1
ATOM 768 C C . ARG A 1 97 ? -4.476 -9.584 0.740 1.00 98.50 97 ARG A C 1
ATOM 770 O O . ARG A 1 97 ? -4.607 -9.739 1.950 1.00 98.50 97 ARG A O 1
ATOM 777 N N . ALA A 1 98 ? -4.872 -8.473 0.120 1.00 98.44 98 ALA A N 1
ATOM 778 C CA . ALA A 1 98 ? -5.482 -7.324 0.784 1.00 98.44 98 ALA A CA 1
ATOM 779 C C . ALA A 1 98 ? -6.816 -7.687 1.450 1.00 98.44 98 ALA A C 1
ATOM 781 O O . ALA A 1 98 ? -7.082 -7.236 2.562 1.00 98.44 98 ALA A O 1
ATOM 782 N N . ARG A 1 99 ? -7.630 -8.544 0.816 1.00 97.94 99 ARG A N 1
ATOM 783 C CA . ARG A 1 99 ? -8.875 -9.044 1.416 1.00 97.94 99 ARG A CA 1
ATOM 784 C C . ARG A 1 99 ? -8.601 -9.844 2.686 1.00 97.94 99 ARG A C 1
ATOM 786 O O . ARG A 1 99 ? -9.191 -9.543 3.712 1.00 97.94 99 ARG A O 1
ATOM 793 N N . ALA A 1 100 ? -7.631 -10.757 2.651 1.00 98.12 100 ALA A N 1
ATOM 794 C CA . ALA A 1 100 ? -7.240 -11.521 3.837 1.00 98.12 100 ALA A CA 1
ATOM 795 C C . ALA A 1 100 ? -6.730 -10.623 4.984 1.00 98.12 100 ALA A C 1
ATOM 797 O O . ALA A 1 100 ? -7.043 -10.863 6.154 1.00 98.12 100 ALA A O 1
ATOM 798 N N . ARG A 1 101 ? -5.968 -9.562 4.673 1.00 97.62 101 ARG A N 1
ATOM 799 C CA . ARG A 1 101 ? -5.556 -8.569 5.683 1.00 97.62 101 ARG A CA 1
ATOM 800 C C . ARG A 1 101 ? -6.744 -7.796 6.247 1.00 97.62 101 ARG A C 1
ATOM 802 O O . ARG A 1 101 ? -6.834 -7.641 7.460 1.00 97.62 101 ARG A O 1
ATOM 809 N N . LEU A 1 102 ? -7.676 -7.362 5.401 1.00 96.12 102 LEU A N 1
ATOM 810 C CA . LEU A 1 102 ? -8.879 -6.659 5.843 1.00 96.12 102 LEU A CA 1
ATOM 811 C C . LEU A 1 102 ? -9.754 -7.542 6.747 1.00 96.12 102 LEU A C 1
ATOM 813 O O . LEU A 1 102 ? -10.202 -7.074 7.791 1.00 96.12 102 LEU A O 1
ATOM 817 N N . ASP A 1 103 ? -9.928 -8.818 6.397 1.00 96.19 103 ASP A N 1
ATOM 818 C CA . ASP A 1 103 ? -10.653 -9.794 7.219 1.00 96.19 103 ASP A CA 1
ATOM 819 C C . ASP A 1 103 ? -9.972 -9.969 8.588 1.00 96.19 103 ASP A C 1
ATOM 821 O O . ASP A 1 103 ? -10.641 -9.991 9.622 1.00 96.19 103 ASP A O 1
ATOM 825 N N . THR A 1 104 ? -8.634 -10.009 8.614 1.00 96.00 104 THR A N 1
ATOM 826 C CA . THR A 1 104 ? -7.849 -10.056 9.861 1.00 96.00 104 THR A CA 1
ATOM 827 C C . THR A 1 104 ? -8.118 -8.820 10.724 1.00 96.00 104 THR A C 1
ATOM 829 O O . THR A 1 104 ? -8.431 -8.944 11.905 1.00 96.00 104 THR A O 1
ATOM 832 N N . LEU A 1 105 ? -8.062 -7.618 10.141 1.00 95.00 105 LEU A N 1
ATOM 833 C CA . LEU A 1 105 ? -8.344 -6.369 10.855 1.00 95.00 105 LEU A CA 1
ATOM 834 C C . LEU A 1 105 ? -9.770 -6.339 11.420 1.00 95.00 105 LEU A C 1
ATOM 836 O O . LEU A 1 105 ? -9.974 -5.924 12.561 1.00 95.00 105 LEU A O 1
ATOM 840 N N . GLN A 1 106 ? -10.753 -6.834 10.665 1.00 92.94 106 GLN A N 1
ATOM 841 C CA . GLN A 1 106 ? -12.137 -6.941 11.127 1.00 92.94 106 GLN A CA 1
ATOM 842 C C . GLN A 1 106 ? -12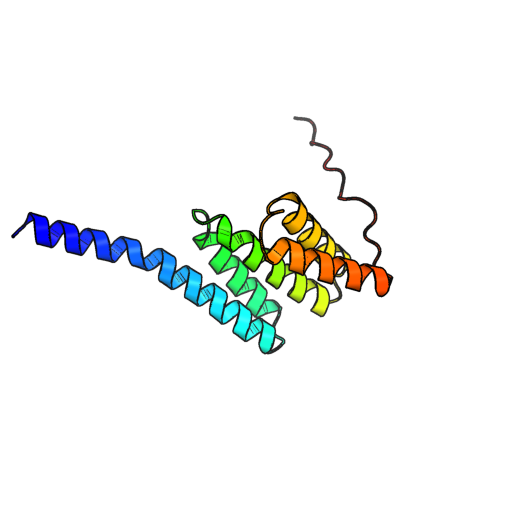.284 -7.906 12.306 1.00 92.94 106 GLN A C 1
ATOM 844 O O . GLN A 1 106 ? -12.973 -7.577 13.273 1.00 92.94 106 GLN A O 1
ATOM 849 N N . GLN A 1 107 ? -11.624 -9.067 12.253 1.00 94.19 107 GLN A N 1
ATOM 850 C CA . GLN A 1 107 ? -11.614 -10.045 13.347 1.00 94.19 107 GLN A CA 1
ATOM 851 C C . GLN A 1 107 ? -10.965 -9.484 14.616 1.00 94.19 107 GLN A C 1
ATOM 853 O O . GLN A 1 107 ? -11.423 -9.773 15.719 1.00 94.19 107 GLN A O 1
ATOM 858 N N . LEU A 1 108 ? -9.950 -8.631 14.461 1.00 93.25 108 LEU A N 1
ATOM 859 C CA . LEU A 1 108 ? -9.306 -7.904 15.557 1.00 93.25 108 LEU A CA 1
ATOM 860 C C . LEU A 1 108 ? -10.140 -6.715 16.076 1.00 93.25 108 LEU A C 1
ATOM 862 O O . LEU A 1 108 ? -9.755 -6.065 17.043 1.00 93.25 108 LEU A O 1
ATOM 866 N N . GLY A 1 109 ? -11.296 -6.430 15.469 1.00 91.81 109 GLY A N 1
ATOM 867 C CA . GLY A 1 109 ? -12.200 -5.356 15.886 1.00 91.81 109 GLY A CA 1
ATOM 868 C C . GLY A 1 109 ? -11.913 -3.994 15.247 1.00 91.81 109 GLY A C 1
ATOM 869 O O . GLY A 1 109 ? -12.627 -3.030 15.533 1.00 91.81 109 GLY A O 1
ATOM 870 N N . HIS A 1 110 ? -10.942 -3.897 14.337 1.00 88.00 110 HIS A N 1
ATOM 871 C CA . HIS A 1 110 ? -10.639 -2.683 13.574 1.00 88.00 110 HIS A CA 1
ATOM 872 C C . HIS A 1 110 ? -11.621 -2.523 12.405 1.00 88.00 110 HIS A C 1
ATOM 874 O O . HIS A 1 110 ? -11.294 -2.719 11.234 1.00 88.00 110 HIS A O 1
ATOM 880 N N . LYS A 1 111 ? -12.876 -2.200 12.735 1.00 74.44 111 LYS A N 1
ATOM 881 C CA . LYS A 1 111 ? -13.934 -1.984 11.743 1.00 74.44 111 LYS A CA 1
ATOM 882 C C . LYS A 1 111 ? -13.683 -0.698 10.965 1.00 74.44 111 LYS A C 1
ATOM 884 O O . LYS A 1 111 ? -13.609 0.383 11.54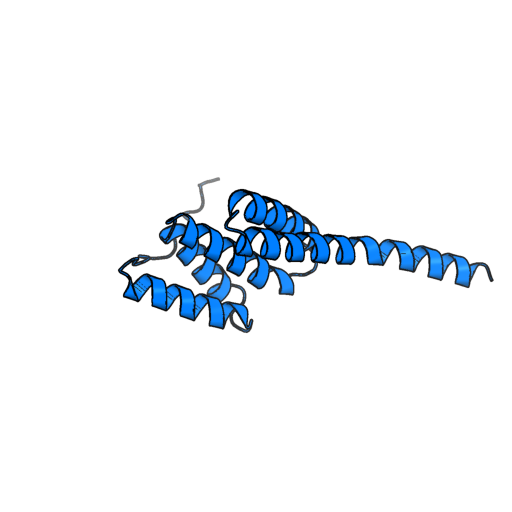2 1.00 74.44 111 LYS A O 1
ATOM 889 N N . VAL A 1 112 ? -13.632 -0.818 9.644 1.00 68.44 112 VAL A N 1
ATOM 890 C CA . VAL A 1 112 ? -13.564 0.333 8.742 1.00 68.44 112 VAL A CA 1
ATOM 891 C C . VAL A 1 112 ? -14.967 0.624 8.260 1.00 68.44 112 VAL A C 1
ATOM 893 O O . VAL A 1 112 ? -15.497 -0.057 7.385 1.00 68.44 112 VAL A O 1
ATOM 896 N N . ASN A 1 113 ? -15.589 1.595 8.918 1.00 59.75 113 ASN A N 1
ATOM 897 C CA . ASN A 1 113 ? -16.908 2.078 8.550 1.00 59.75 113 ASN A CA 1
ATOM 898 C C . ASN A 1 113 ? -16.752 3.007 7.349 1.00 59.75 113 ASN A C 1
ATOM 900 O O . ASN A 1 113 ? -16.154 4.063 7.503 1.00 59.75 113 ASN A O 1
ATOM 904 N N . GLU A 1 114 ? -17.281 2.556 6.209 1.00 58.41 114 GLU A N 1
ATOM 905 C CA . GLU A 1 114 ? -17.432 3.225 4.909 1.00 58.41 114 GLU A CA 1
ATOM 906 C C . GLU A 1 114 ? -16.194 3.959 4.336 1.00 58.41 114 GLU A C 1
ATOM 908 O O . GLU A 1 114 ? -15.517 4.729 5.015 1.00 58.41 114 GLU A O 1
ATOM 913 N N . PRO A 1 115 ? -15.878 3.776 3.039 1.00 57.88 115 PRO A N 1
ATOM 914 C CA . PRO A 1 115 ? -14.854 4.593 2.396 1.00 57.88 115 PRO A CA 1
ATOM 915 C C . PRO A 1 115 ? -15.224 6.072 2.552 1.00 57.88 115 PRO A C 1
ATOM 917 O O . PRO A 1 115 ? -16.383 6.446 2.356 1.00 57.88 115 PRO A O 1
ATOM 920 N N . ALA A 1 116 ? -14.246 6.911 2.910 1.00 57.66 116 ALA A N 1
ATOM 921 C CA . ALA A 1 116 ? -14.461 8.342 3.079 1.00 57.66 116 ALA A CA 1
ATOM 922 C C . ALA A 1 116 ? -15.165 8.906 1.835 1.00 57.66 116 ALA A C 1
ATOM 924 O O . ALA A 1 116 ? -14.641 8.850 0.720 1.00 57.66 116 ALA A O 1
ATOM 925 N N . LYS A 1 117 ? -16.391 9.407 2.020 1.00 57.72 117 LYS A N 1
ATOM 926 C CA . LYS A 1 117 ? -17.210 9.954 0.939 1.00 57.72 117 LYS A CA 1
ATOM 927 C C . LYS A 1 117 ? -16.534 11.237 0.462 1.00 57.72 117 LYS A C 1
ATOM 929 O O . LYS A 1 117 ? -16.599 12.260 1.139 1.00 57.72 117 LYS A O 1
ATOM 934 N N . VAL A 1 118 ? -15.838 11.176 -0.672 1.00 61.28 118 VAL A N 1
ATOM 935 C CA . VAL A 1 118 ? -15.175 12.350 -1.249 1.00 61.28 118 VAL A CA 1
ATOM 936 C C . VAL A 1 118 ? -16.261 13.310 -1.732 1.00 61.28 118 VAL A C 1
ATOM 938 O O . VAL A 1 118 ? -16.835 13.133 -2.803 1.00 61.28 118 VAL A O 1
ATOM 941 N N . SER A 1 119 ? -16.581 14.312 -0.915 1.00 67.19 119 SER A N 1
ATOM 942 C CA . SER A 1 119 ? -17.349 15.470 -1.361 1.00 67.19 119 SER A CA 1
ATOM 943 C C . SER A 1 119 ? -16.422 16.321 -2.218 1.00 67.19 119 SER A C 1
ATOM 945 O O . SER A 1 119 ? -15.424 16.833 -1.714 1.00 67.19 119 SER A O 1
ATOM 947 N N . ALA A 1 120 ? -16.727 16.466 -3.507 1.00 66.06 120 ALA A N 1
ATOM 948 C CA . ALA A 1 120 ? -16.027 17.429 -4.347 1.00 66.06 120 ALA A CA 1
ATOM 949 C C . ALA A 1 120 ? -16.164 18.830 -3.726 1.00 66.06 120 ALA A C 1
ATOM 951 O O . ALA A 1 120 ? -17.264 19.232 -3.337 1.00 66.06 120 ALA A O 1
ATOM 952 N N . ALA A 1 121 ? -15.048 19.550 -3.593 1.00 63.03 121 ALA A N 1
ATOM 953 C CA . ALA A 1 121 ? -15.079 20.953 -3.204 1.00 63.03 121 ALA A CA 1
ATOM 954 C C . ALA A 1 121 ? -15.799 21.758 -4.306 1.00 63.03 121 ALA A C 1
ATOM 956 O O . ALA A 1 121 ? -15.551 21.488 -5.486 1.00 63.03 121 ALA A O 1
ATOM 957 N N . PRO A 1 122 ? -16.687 22.710 -3.965 1.00 60.25 122 PRO A N 1
ATOM 958 C CA . PRO A 1 122 ? -17.266 23.610 -4.957 1.00 60.25 122 PRO A CA 1
ATOM 959 C C . PRO A 1 122 ? -16.151 24.419 -5.636 1.00 60.25 122 PRO A C 1
ATOM 961 O O . PRO A 1 122 ? -15.232 24.871 -4.951 1.00 60.25 122 PRO A O 1
ATOM 964 N N . LEU A 1 123 ? -16.234 24.550 -6.965 1.00 61.41 123 LEU A N 1
ATOM 965 C CA . LEU A 1 123 ? -15.363 25.406 -7.781 1.00 61.41 123 LEU A CA 1
ATOM 966 C C . LEU A 1 123 ? -15.614 26.891 -7.502 1.00 61.41 123 LEU A C 1
ATOM 968 O O . LEU A 1 123 ? -16.799 27.253 -7.320 1.00 61.41 123 LEU A O 1
#

Secondary structure (DSSP, 8-state):
-HHHHHHHHHHHHHTHHHHHHHHHHHHHHHHHHTT-HHHHHHHHHHHHHHGGG-TTTHHHHHHHHHHHHHHTT-HHHHHHHHHHHHHH-TTSHHHHHHHHHHHHHHHTT----S-----PPP-

Radius of gyration: 18.36 Å; chains: 1; bounding box: 45×37×55 Å

=== Feature glossary ===
Key to the feature types in this record:

pLDDT. pLDDT is the predicted lDDT-Cα score: AlphaFold's confidence that the local environment of each residue (all inter-atomic distances within 15 Å) is correctly placed. It is a per-residue number between 0 and 100, with higher meaning more reliable.

Radius of gyration, Cα contacts, bounding box. The geometric summary reports three shape descriptors. Rg (radius of gyration) measures how spread out the Cα atoms are about their centre of mass; compact globular proteins have small Rg, elongated or unfolded ones large. Cα contacts (<8 Å, |i−j|>4) count long-range residue pairs in spatial proximity — high for tightly packed folds, near zero for rods or random coil. The bounding-box extents give the protein's footprint along x, y, z in Å.

Backbone torsions (φ/ψ). Backbone dihedral angles. Every residue except chain termini has a φ (preceding-C → N → Cα → C) and a ψ (N → Cα → C → next-N). They are reported in degrees following the IUPAC sign convention. Secondary structure is essentially a statement about which (φ, ψ) basin each residue occupies.

Contact-map, Ramachandran, and PAE plots. Plot images: a contact map (which residues are close in 3D, as an N×N binary image), a Ramachandran scatter (backbone torsion angles, revealing secondary-structure composition at a glance), and — for AlphaFold structures — a PAE heatmap (pairwise prediction confidence).

Predicted aligned error. Predicted Aligned Error (PAE) is an AlphaFold confidence matrix: entry (i, j) is the expected error in the position of residue j, in ångströms, when the prediction is superimposed on the true structure at residue i. Low PAE within a block of residues means that block is internally rigid and well-predicted; high PAE between two blocks means their relative placement is uncertain even if each block individually is confident.

Secondary structure (3-state, P-SEA). Three-state secondary structure (P-SEA) collapses the eight DSSP classes into helix (a), strand (b), and coil (c). P-SEA assigns these from Cα geometry alone — distances and angles — without requiring backbone oxygens, so it works on any Cα trace.

Solvent-accessible surface area. Solvent-accessible surface area (SASA) is the area in Å² traced out by the centre of a 1.4 Å probe sphere (a water molecule) rolled over the protein's van der Waals surface (Shrake–Rupley / Lee–Richards construction). Buried residues have near-zero SASA; fully exposed residues can exceed 200 Å². The total SASA scales roughly with the number of surface residues.

Foldseek 3Di. The Foldseek 3Di string encodes local tertiary geometry as a 20-letter alphabet — one character per residue — derived from the relative positions of nearby Cα atoms. Unlike the amino-acid sequence, 3Di is a direct function of the 3D structure, so two proteins with the same fold have similar 3Di strings even at low sequence identity.

B-factor. For experimental (PDB) structures, the B-factor (temperature factor) quantifies the positional spread of each atom in the crystal — a combination of thermal vibration and static disorder — in units of Å². High B-factors mark flexible loops or poorly resolved regions; low B-factors mark the rigid, well-ordered core.

mmCIF coordinates. The mmCIF block holds the 3D Cartesian coordinates of each backbone atom (N, Cα, C, O) in ångströms. mmCIF is the PDB's canonical archive format — a tagged-loop text representation of the atomic model.

InterPro / GO / CATH / organism. Functional annotations link the protein to curated databases. InterPro entries identify conserved domains and families by matching the sequence against member-database signatures (Pfam, PROSITE, CDD, …). Gene Ontology (GO) terms describe molecular function, biological process, and cellular component in a controlled vocabulary. CATH places the structure in a hierarchical fold classification (Class/Architecture/Topology/Homologous-superfamily). The organism is the source species.

Rendered structure images. Structure images are PyMOL renders from six orthogonal camera directions. Cartoon representation draws helices as coils and strands as arrows; sticks shows the backbone as bonds; surface shows the solvent-excluded envelope. Rainbow coloring maps sequence position to hue (blue→red, N→C); chain coloring assigns a distinct color per polypeptide.

Sequence. This is the polypeptide sequence — one letter per residue, N-terminus first. Length ranges from a few dozen residues for small domains to over a thousand for large multi-domain proteins.

Secondary structure (8-state, DSSP). The SS8 string is DSSP's per-residue secondary-structure call. α-helix (H) means an i→i+4 H-bond ladder; β-strand (E) means the residue participates in a β-sheet; 3₁₀ (G) and π (I) are tighter and wider helices; T/S are turns/bends; '-' is loop.

Nearest PDB structures. Structural nearest neighbors (via Foldseek easy-search vs the PDB). Reported per hit: target PDB id, E-value, and alignment TM-score. A TM-score above ~0.5 is the conventional threshold for 'same fold'.